Protein AF-A0A6L5FBN8-F1 (afdb_monomer_lite)

Foldseek 3Di:
DPDPWDKDKDKDKDDAPDPVDPDGRVRVVVVLLVVVLVVCVVVVVDDDDDDDSVRSDDPCVVVSSVVVPIDIDIDMDTDDD

Secondary structure (DSSP, 8-state):
------EEEEEEEE----TTSS--HHHHHHHHHHHHHHHHHHTT-S-SS---HHHHS-TTHHHHHHHTT-EEEEEEEE---

pLDDT: mean 85.49, std 9.69, range [45.5, 95.06]

Structure (mmCIF, N/CA/C/O backbone):
data_AF-A0A6L5FBN8-F1
#
_entry.id   AF-A0A6L5FBN8-F1
#
loop_
_atom_site.group_PDB
_atom_site.id
_atom_site.type_symbol
_atom_site.label_atom_id
_atom_site.label_alt_id
_atom_site.label_comp_id
_atom_site.label_asym_id
_atom_site.label_entity_id
_atom_site.label_seq_id
_atom_site.pdbx_PDB_ins_code
_atom_site.Cartn_x
_atom_site.Cartn_y
_atom_site.Cartn_z
_atom_site.occupancy
_atom_site.B_iso_or_equiv
_atom_site.auth_seq_id
_atom_site.auth_comp_id
_atom_site.auth_asym_id
_atom_site.auth_atom_id
_atom_site.pdbx_PDB_model_num
ATOM 1 N N . MET A 1 1 ? -17.281 -9.891 25.128 1.00 45.50 1 MET A N 1
ATOM 2 C CA . MET A 1 1 ? -16.402 -9.199 26.095 1.00 45.50 1 MET A CA 1
ATOM 3 C C . MET A 1 1 ? -15.025 -9.122 25.447 1.00 45.50 1 MET A C 1
ATOM 5 O O . MET A 1 1 ? -14.458 -10.174 25.189 1.00 45.50 1 MET A O 1
ATOM 9 N N . ARG A 1 2 ? -14.550 -7.939 25.029 1.00 57.72 2 ARG A N 1
ATOM 10 C CA . ARG A 1 2 ? -13.171 -7.801 24.517 1.00 57.72 2 ARG A CA 1
ATOM 11 C C . ARG A 1 2 ? -12.234 -7.962 25.718 1.00 57.72 2 ARG A C 1
ATOM 13 O O . ARG A 1 2 ? -12.493 -7.323 26.738 1.00 57.72 2 ARG A O 1
ATOM 20 N N . SER A 1 3 ? -11.221 -8.830 25.639 1.00 63.22 3 SER A N 1
ATOM 21 C CA . SER A 1 3 ? -10.163 -8.853 26.654 1.00 63.22 3 SER A CA 1
ATOM 22 C C . SER A 1 3 ? -9.569 -7.446 26.684 1.00 63.22 3 SER A C 1
ATOM 24 O O . SER A 1 3 ? -9.250 -6.898 25.634 1.00 63.22 3 SER A O 1
ATOM 26 N N . GLY A 1 4 ? -9.495 -6.798 27.847 1.00 79.12 4 GLY A N 1
ATOM 27 C CA . GLY A 1 4 ? -8.961 -5.430 27.971 1.00 79.12 4 GLY A CA 1
ATOM 28 C C . GLY A 1 4 ? -7.458 -5.319 27.677 1.00 79.12 4 GLY A C 1
ATOM 29 O O . GLY A 1 4 ? -6.824 -4.349 28.073 1.00 79.12 4 GLY A O 1
ATOM 30 N N . GLU A 1 5 ? -6.884 -6.333 27.035 1.00 80.81 5 GLU A N 1
ATOM 31 C CA . GLU A 1 5 ? -5.477 -6.458 26.711 1.00 80.81 5 GL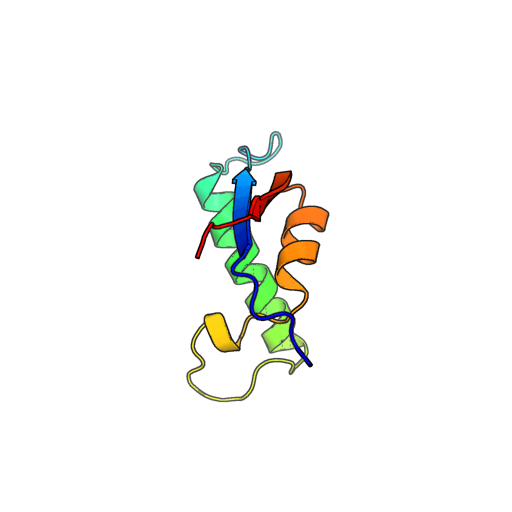U A CA 1
ATOM 32 C C . GLU A 1 5 ? -5.156 -5.570 25.509 1.00 80.81 5 GLU A C 1
ATOM 34 O O . GLU A 1 5 ? -5.727 -5.723 24.422 1.00 80.81 5 GLU A O 1
ATOM 39 N N . LYS A 1 6 ? -4.243 -4.619 25.712 1.00 86.00 6 LYS A N 1
ATOM 40 C CA . LYS A 1 6 ? -3.736 -3.776 24.635 1.00 86.00 6 LYS A CA 1
ATOM 41 C C . LYS A 1 6 ? -2.836 -4.627 23.739 1.00 86.00 6 LYS A C 1
ATOM 43 O O . LYS A 1 6 ? -1.933 -5.315 24.209 1.00 86.00 6 LYS A O 1
ATOM 48 N N . LYS A 1 7 ? -3.068 -4.552 22.432 1.00 88.31 7 LYS A N 1
ATOM 49 C CA . LYS A 1 7 ? -2.225 -5.184 21.414 1.00 88.31 7 LYS A CA 1
ATOM 50 C C . LYS A 1 7 ? -1.764 -4.131 20.426 1.00 88.31 7 LYS A C 1
ATOM 52 O O . LYS A 1 7 ? -2.506 -3.193 20.129 1.00 88.31 7 LYS A O 1
ATOM 57 N N . LYS A 1 8 ? -0.560 -4.311 19.905 1.00 91.31 8 LYS A N 1
ATOM 58 C CA . LYS A 1 8 ? -0.008 -3.530 18.806 1.00 91.31 8 LYS A CA 1
ATOM 59 C C . LYS A 1 8 ? 0.085 -4.434 17.586 1.00 91.31 8 LYS A C 1
ATOM 61 O O . LYS A 1 8 ? 0.639 -5.525 17.669 1.00 91.31 8 LYS A O 1
ATOM 66 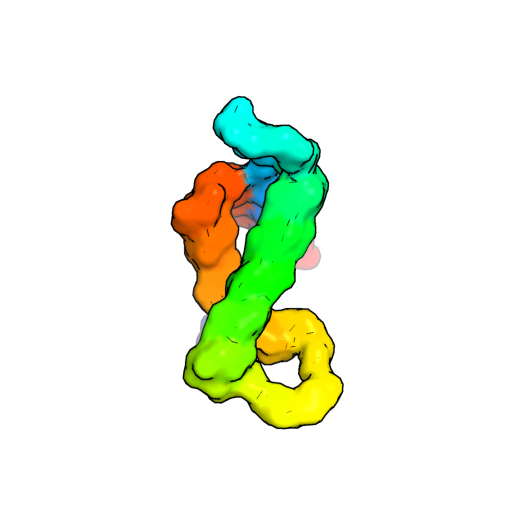N N . LEU A 1 9 ? -0.480 -3.967 16.479 1.00 92.88 9 LEU A N 1
ATOM 67 C CA . LEU A 1 9 ? -0.288 -4.533 15.151 1.00 92.88 9 LEU A CA 1
ATOM 68 C C . LEU A 1 9 ? 0.619 -3.582 14.375 1.00 92.88 9 LEU A C 1
ATOM 70 O O . LEU A 1 9 ? 0.305 -2.394 14.275 1.00 92.88 9 LEU A O 1
ATOM 74 N N . THR A 1 10 ? 1.705 -4.104 13.819 1.00 94.56 10 THR A N 1
ATOM 75 C CA . THR A 1 10 ? 2.517 -3.404 12.821 1.00 94.56 10 THR A CA 1
ATOM 76 C C . THR A 1 10 ? 2.292 -4.068 11.468 1.00 94.56 10 THR A C 1
ATOM 78 O O . THR A 1 10 ? 2.307 -5.297 11.366 1.00 94.56 10 THR A O 1
ATOM 81 N N . LEU A 1 11 ? 2.055 -3.246 10.446 1.00 92.94 11 LEU A N 1
ATOM 82 C CA . LEU A 1 11 ? 1.921 -3.672 9.058 1.00 92.94 11 LEU A CA 1
ATOM 83 C C . LEU A 1 11 ? 3.049 -3.039 8.249 1.00 92.94 11 LEU A C 1
ATOM 85 O O . LEU A 1 11 ? 3.030 -1.826 8.031 1.00 92.94 11 LEU A O 1
ATOM 89 N N . ASP A 1 12 ? 3.990 -3.855 7.785 1.00 94.44 12 ASP A N 1
ATOM 90 C CA . ASP A 1 12 ? 4.986 -3.422 6.808 1.00 94.44 12 ASP A CA 1
ATOM 91 C C . ASP A 1 12 ? 4.468 -3.757 5.409 1.00 94.44 12 ASP A C 1
ATOM 93 O O . ASP A 1 12 ? 4.181 -4.915 5.102 1.00 94.44 12 ASP A O 1
ATOM 97 N N . VAL A 1 13 ? 4.307 -2.732 4.571 1.00 91.31 13 VAL A N 1
ATOM 98 C CA . VAL A 1 13 ? 3.807 -2.863 3.197 1.00 91.31 13 VAL A CA 1
ATOM 99 C C . VAL A 1 13 ? 4.919 -2.465 2.240 1.00 91.31 13 VAL A C 1
ATOM 101 O O . VAL A 1 13 ? 5.294 -1.293 2.162 1.00 91.31 13 VAL A O 1
ATOM 104 N N . ILE A 1 14 ? 5.447 -3.445 1.518 1.00 92.44 14 ILE A N 1
ATOM 105 C CA . ILE A 1 14 ? 6.653 -3.316 0.703 1.00 92.44 14 ILE A CA 1
ATOM 106 C C . ILE A 1 14 ? 6.298 -3.608 -0.755 1.00 92.44 14 ILE A C 1
ATOM 108 O O . ILE A 1 14 ? 5.544 -4.528 -1.070 1.00 92.44 14 ILE A O 1
ATOM 112 N N . THR A 1 15 ? 6.835 -2.798 -1.665 1.00 90.69 15 THR A N 1
ATOM 113 C CA . THR A 1 15 ? 6.704 -3.012 -3.107 1.00 90.69 15 THR A CA 1
ATOM 114 C C . THR A 1 15 ? 7.969 -2.585 -3.823 1.00 90.69 15 THR A C 1
ATOM 116 O O . THR A 1 15 ? 8.673 -1.668 -3.395 1.00 90.69 15 THR A O 1
ATOM 119 N N . TRP A 1 16 ? 8.203 -3.209 -4.970 1.00 92.50 16 TRP A N 1
ATOM 120 C CA . TRP A 1 16 ? 9.299 -2.889 -5.872 1.00 92.50 16 TRP A CA 1
ATOM 121 C C . TRP A 1 16 ? 8.768 -2.287 -7.171 1.00 92.50 16 TRP A C 1
ATOM 123 O O . TRP A 1 16 ? 7.571 -2.398 -7.461 1.00 92.50 16 TRP A O 1
ATOM 133 N N . PRO A 1 17 ? 9.628 -1.605 -7.946 1.00 92.56 17 PRO A N 1
ATOM 134 C CA . PRO A 1 17 ? 9.294 -1.244 -9.312 1.00 92.56 17 PRO A CA 1
ATOM 135 C C . PRO A 1 17 ? 8.916 -2.505 -10.110 1.00 92.56 17 PRO A C 1
ATOM 137 O O . PRO A 1 17 ? 9.617 -3.510 -9.997 1.00 92.56 17 PRO A O 1
ATOM 140 N N . PRO A 1 18 ? 7.830 -2.481 -10.899 1.00 89.31 18 PRO A N 1
ATOM 141 C CA . PRO A 1 18 ? 7.522 -3.570 -11.823 1.00 89.31 18 PRO A CA 1
ATOM 142 C C . PRO A 1 18 ? 8.652 -3.742 -12.850 1.00 89.31 18 PRO A C 1
ATOM 144 O O . PRO A 1 18 ? 9.113 -2.757 -13.418 1.00 89.31 18 PRO A O 1
ATOM 147 N N . GLU A 1 19 ? 9.067 -4.982 -13.116 1.00 90.62 19 GLU A N 1
ATOM 148 C CA . GLU A 1 19 ? 10.209 -5.270 -14.004 1.00 90.62 19 GLU A CA 1
ATOM 149 C C . GLU A 1 19 ? 9.942 -4.884 -15.470 1.00 90.62 19 GLU A C 1
ATOM 151 O O . GLU A 1 19 ? 10.828 -4.368 -16.150 1.00 90.62 19 GLU A O 1
ATOM 156 N N . ASP A 1 20 ? 8.704 -5.062 -15.937 1.00 92.94 20 ASP A N 1
ATOM 157 C CA . ASP A 1 20 ? 8.332 -4.895 -17.351 1.00 92.94 20 ASP A CA 1
ATOM 158 C C . ASP A 1 20 ? 7.762 -3.512 -17.695 1.00 92.94 20 ASP A C 1
ATOM 160 O O . ASP A 1 20 ? 7.338 -3.265 -18.828 1.00 92.94 20 ASP A O 1
ATOM 164 N N . LEU A 1 21 ? 7.682 -2.605 -16.721 1.00 88.12 21 LEU A N 1
ATOM 165 C CA . LEU A 1 21 ? 7.045 -1.305 -16.904 1.00 88.12 21 LEU A CA 1
ATOM 166 C C . LEU A 1 21 ? 7.984 -0.178 -16.473 1.00 88.12 21 LEU A C 1
ATOM 168 O O . LEU A 1 21 ? 8.687 -0.305 -15.475 1.00 88.12 21 LEU A O 1
ATOM 172 N N . PRO A 1 22 ? 7.952 0.982 -17.152 1.00 94.31 22 PRO A N 1
ATOM 173 C CA . PRO A 1 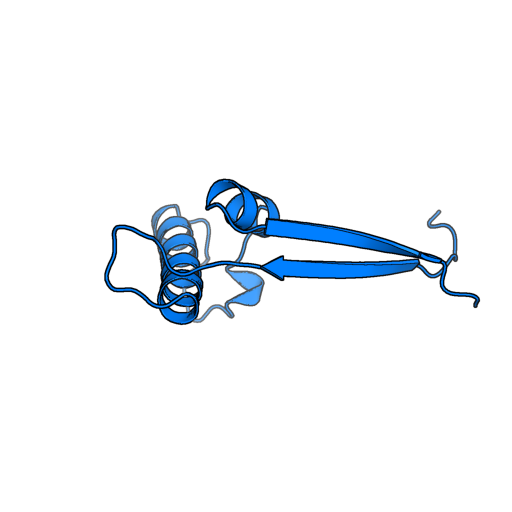22 ? 8.818 2.114 -16.833 1.00 94.31 22 PRO A CA 1
ATOM 174 C C . PRO A 1 22 ? 8.289 2.916 -15.630 1.00 94.31 22 PRO A C 1
ATOM 176 O O . PRO A 1 22 ? 8.282 4.148 -15.648 1.00 94.31 22 PRO A O 1
ATOM 179 N N . PHE A 1 23 ? 7.799 2.233 -14.595 1.00 92.94 23 PHE A N 1
ATOM 180 C CA . PHE A 1 23 ? 7.258 2.853 -13.393 1.00 92.94 23 PHE A CA 1
ATOM 181 C C . PHE A 1 23 ? 8.179 2.614 -12.207 1.00 92.94 23 PHE A C 1
ATOM 183 O O . PHE A 1 23 ? 8.643 1.507 -11.958 1.00 92.94 23 PHE A O 1
ATOM 190 N N . THR A 1 24 ? 8.389 3.658 -11.417 1.00 95.06 24 THR A N 1
ATOM 191 C CA . THR A 1 24 ? 8.974 3.523 -10.082 1.00 95.06 24 THR A CA 1
ATOM 192 C C . THR A 1 24 ? 8.013 2.784 -9.146 1.00 95.06 24 THR A C 1
ATOM 194 O O . THR A 1 24 ? 6.801 2.756 -9.377 1.00 95.06 24 THR A O 1
ATOM 197 N N . ALA A 1 25 ? 8.535 2.258 -8.035 1.00 92.69 25 ALA A N 1
ATOM 198 C CA . ALA A 1 25 ? 7.723 1.664 -6.970 1.00 92.69 25 ALA A CA 1
ATOM 199 C C . ALA A 1 25 ? 6.602 2.615 -6.504 1.00 92.69 25 ALA A C 1
ATOM 201 O O . ALA A 1 25 ? 5.447 2.211 -6.395 1.00 92.69 25 ALA A O 1
ATOM 202 N N . THR A 1 26 ? 6.912 3.902 -6.313 1.00 94.00 26 THR A N 1
ATOM 203 C CA . THR A 1 26 ? 5.933 4.922 -5.902 1.00 94.00 26 THR A CA 1
ATOM 204 C C . THR A 1 26 ? 4.843 5.143 -6.949 1.00 94.00 26 THR A C 1
ATOM 206 O O . THR A 1 26 ? 3.665 5.243 -6.601 1.00 94.00 26 THR A O 1
ATOM 209 N N . GLN A 1 27 ? 5.207 5.214 -8.233 1.00 93.25 27 GLN A N 1
ATOM 210 C CA . GLN A 1 27 ? 4.235 5.385 -9.319 1.00 93.25 27 GLN A CA 1
ATOM 211 C C . GLN A 1 27 ? 3.313 4.175 -9.433 1.00 93.25 27 GLN A C 1
ATOM 213 O O . GLN A 1 27 ? 2.102 4.344 -9.555 1.00 93.25 27 GLN A O 1
ATOM 218 N N . ALA A 1 28 ? 3.869 2.966 -9.332 1.00 88.50 28 ALA A N 1
ATOM 219 C CA . ALA A 1 28 ? 3.072 1.751 -9.301 1.00 88.50 28 ALA A CA 1
ATOM 220 C C . ALA A 1 28 ? 2.123 1.768 -8.093 1.00 88.50 28 ALA A C 1
ATOM 222 O O . ALA A 1 28 ? 0.919 1.609 -8.266 1.00 88.50 28 ALA A O 1
ATOM 223 N N . ALA A 1 29 ? 2.622 2.046 -6.886 1.00 88.25 29 ALA A N 1
ATOM 224 C CA . ALA A 1 29 ? 1.806 2.032 -5.674 1.00 88.25 29 ALA A CA 1
ATOM 225 C C . ALA A 1 29 ? 0.650 3.036 -5.695 1.00 88.25 29 ALA A C 1
ATOM 227 O O . ALA A 1 29 ? -0.498 2.684 -5.413 1.00 88.25 29 ALA A O 1
ATOM 228 N N . THR A 1 30 ? 0.939 4.280 -6.065 1.00 88.69 30 THR A N 1
ATOM 229 C CA . THR A 1 30 ? -0.077 5.339 -6.129 1.00 88.69 30 THR A CA 1
ATOM 230 C C . THR A 1 30 ? -1.060 5.115 -7.279 1.00 88.69 30 THR A C 1
ATOM 232 O O . THR A 1 30 ? -2.268 5.263 -7.087 1.00 88.69 30 THR A O 1
ATOM 235 N N . GLY A 1 31 ? -0.574 4.683 -8.447 1.00 89.00 31 GLY A N 1
ATOM 236 C CA . GLY A 1 31 ? -1.410 4.347 -9.599 1.00 89.00 31 GLY A CA 1
ATOM 237 C C . GLY A 1 31 ? -2.352 3.175 -9.326 1.00 89.00 31 GLY A C 1
ATOM 238 O O . GLY A 1 31 ? -3.540 3.264 -9.635 1.00 89.00 31 GLY A O 1
ATOM 239 N N . TRP A 1 32 ? -1.863 2.108 -8.685 1.00 85.81 32 TRP A N 1
ATOM 240 C CA . TRP A 1 32 ? -2.698 0.968 -8.289 1.00 85.81 32 TRP A CA 1
ATOM 241 C C . TRP A 1 32 ? -3.774 1.369 -7.295 1.00 85.81 32 TRP A C 1
ATOM 243 O O . TRP A 1 32 ? -4.931 0.993 -7.468 1.00 85.81 32 TRP A O 1
ATOM 253 N N . HIS A 1 33 ? -3.420 2.174 -6.295 1.00 85.31 33 HIS A N 1
ATOM 254 C CA . HIS A 1 33 ? -4.396 2.683 -5.343 1.00 85.31 33 HIS A CA 1
ATOM 255 C C . HIS A 1 33 ? -5.534 3.446 -6.043 1.00 85.31 33 HIS A C 1
ATOM 257 O O . HIS A 1 33 ? -6.705 3.161 -5.788 1.00 85.31 33 HIS A O 1
ATOM 263 N N . ALA A 1 34 ? -5.201 4.349 -6.972 1.00 88.88 34 ALA A N 1
ATOM 264 C CA . ALA A 1 34 ? -6.194 5.084 -7.750 1.00 88.88 34 ALA A CA 1
ATOM 265 C C . ALA A 1 34 ? -7.052 4.153 -8.627 1.00 88.88 34 ALA A C 1
ATOM 267 O O . ALA A 1 34 ? -8.276 4.285 -8.652 1.00 88.88 34 ALA A O 1
ATOM 268 N N . ALA A 1 35 ? -6.437 3.176 -9.299 1.00 88.00 35 ALA A N 1
ATOM 269 C CA . ALA A 1 35 ? -7.144 2.220 -10.150 1.00 88.00 35 ALA A CA 1
ATOM 270 C C . ALA A 1 35 ? -8.181 1.390 -9.370 1.00 88.00 35 ALA A C 1
ATOM 272 O O . ALA A 1 35 ? -9.309 1.229 -9.841 1.00 88.00 35 ALA A O 1
ATOM 273 N N . THR A 1 36 ? -7.846 0.927 -8.161 1.00 85.50 36 THR A N 1
ATOM 274 C CA . THR A 1 36 ? -8.779 0.186 -7.294 1.00 85.50 36 THR A CA 1
ATOM 275 C C . THR A 1 36 ? -9.991 1.035 -6.906 1.00 85.50 36 THR A C 1
ATOM 277 O O . THR A 1 36 ? -11.125 0.554 -6.943 1.00 85.50 36 THR A O 1
ATOM 280 N N . ILE A 1 37 ? -9.784 2.313 -6.576 1.00 87.69 37 ILE A N 1
ATOM 281 C CA . ILE A 1 37 ? -10.894 3.228 -6.272 1.00 87.69 37 ILE A CA 1
ATOM 282 C C . ILE A 1 37 ? -11.762 3.464 -7.509 1.00 87.69 37 ILE A C 1
ATOM 284 O O . ILE A 1 37 ? -12.986 3.394 -7.410 1.00 87.69 37 ILE A O 1
ATOM 288 N N . CYS A 1 38 ? -11.157 3.660 -8.682 1.00 90.38 38 CYS A N 1
ATOM 289 C CA . CYS A 1 38 ? -11.892 3.783 -9.942 1.00 90.38 38 CYS A CA 1
ATOM 290 C C . CYS A 1 38 ? -12.748 2.545 -10.237 1.00 90.38 38 CYS A C 1
ATOM 292 O O . CYS A 1 38 ? -13.899 2.681 -10.650 1.00 90.38 38 CYS A O 1
ATOM 294 N N . GLN A 1 39 ? -12.228 1.341 -9.988 1.00 88.44 39 GLN A N 1
ATOM 295 C CA . GLN A 1 39 ? -12.997 0.108 -10.144 1.00 88.44 39 GLN A CA 1
ATOM 296 C C . GLN A 1 39 ? -14.196 0.064 -9.185 1.00 88.44 39 GLN A C 1
ATOM 298 O O . GLN A 1 39 ? -15.300 -0.284 -9.602 1.00 88.44 39 GLN A O 1
ATOM 303 N N . ARG A 1 40 ? -14.008 0.456 -7.919 1.00 89.31 40 ARG A N 1
ATOM 304 C CA . ARG A 1 40 ? -15.093 0.510 -6.923 1.00 89.31 40 ARG A CA 1
ATOM 305 C C . ARG A 1 40 ? -16.151 1.559 -7.274 1.00 89.31 40 ARG A C 1
ATOM 307 O O . ARG A 1 40 ? -17.340 1.276 -7.149 1.00 89.31 40 ARG A O 1
ATOM 314 N N . LEU A 1 41 ? -15.735 2.726 -7.768 1.00 90.94 41 LEU A N 1
ATOM 315 C CA . LEU A 1 41 ? -16.634 3.749 -8.312 1.00 90.94 41 LEU A CA 1
ATOM 316 C C . LEU A 1 41 ? -17.463 3.190 -9.473 1.00 90.94 41 LEU A C 1
ATOM 318 O O . LEU A 1 41 ? -18.686 3.304 -9.465 1.00 90.94 41 LEU A O 1
ATOM 322 N N . ALA A 1 42 ? -16.815 2.528 -10.435 1.00 92.06 42 ALA A N 1
ATOM 323 C CA . ALA A 1 42 ? -17.491 1.920 -11.580 1.00 92.06 42 ALA A CA 1
ATOM 324 C C . ALA A 1 42 ? -18.473 0.806 -11.170 1.00 92.06 42 ALA A C 1
ATOM 326 O O . ALA A 1 42 ? -19.513 0.641 -11.802 1.00 92.06 42 ALA A O 1
ATOM 327 N N . ALA A 1 43 ? -18.172 0.072 -10.095 1.00 91.12 43 ALA A N 1
ATOM 328 C CA . ALA A 1 43 ? -19.046 -0.952 -9.528 1.00 91.12 43 ALA A CA 1
ATOM 329 C C . ALA A 1 43 ? -20.197 -0.389 -8.666 1.00 91.12 43 ALA A C 1
ATOM 331 O O . ALA A 1 43 ? -20.995 -1.164 -8.143 1.00 91.12 43 ALA A O 1
ATOM 332 N N . GLY A 1 44 ? -20.282 0.934 -8.475 1.00 91.38 44 GLY A N 1
ATOM 333 C CA . GLY A 1 44 ? -21.279 1.565 -7.602 1.00 91.38 44 GLY A CA 1
ATOM 334 C C . GLY A 1 44 ? -21.043 1.320 -6.107 1.00 91.38 44 GLY A C 1
ATOM 335 O O . GLY A 1 44 ? -21.934 1.557 -5.297 1.00 91.38 44 GLY A O 1
ATOM 336 N N . ALA A 1 45 ? -19.849 0.852 -5.729 1.00 90.00 45 ALA A N 1
ATOM 337 C CA . ALA A 1 45 ? -19.475 0.572 -4.342 1.00 90.00 45 ALA A CA 1
ATOM 338 C C . ALA A 1 45 ? -19.053 1.831 -3.561 1.00 90.00 45 ALA A C 1
ATOM 340 O O . ALA A 1 45 ? -18.788 1.755 -2.362 1.00 90.00 45 ALA A O 1
ATOM 341 N N . VAL A 1 46 ? -18.971 2.982 -4.233 1.00 90.81 46 VAL A N 1
ATOM 342 C CA . VAL A 1 46 ? -18.683 4.293 -3.641 1.00 90.81 46 VAL A CA 1
ATOM 343 C C . VAL A 1 46 ? -19.869 5.212 -3.928 1.00 90.81 46 VAL A C 1
ATOM 345 O O . VAL A 1 46 ? -20.331 5.295 -5.066 1.00 90.81 46 VAL A O 1
ATOM 348 N N . GLY A 1 47 ? -20.385 5.869 -2.886 1.00 88.19 47 GLY A N 1
ATOM 349 C CA . GLY A 1 47 ? -21.542 6.759 -2.992 1.00 88.19 47 GLY A CA 1
A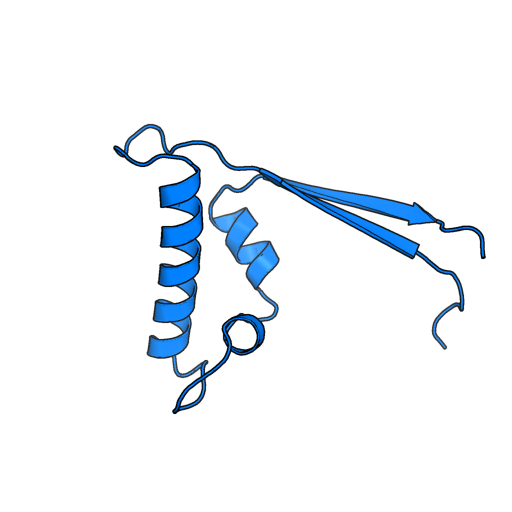TOM 350 C C . GLY A 1 47 ? -21.274 8.014 -3.839 1.00 88.19 47 GLY A C 1
ATOM 351 O O . GLY A 1 47 ? -20.120 8.356 -4.096 1.00 88.19 47 GLY A O 1
ATOM 352 N N . PRO A 1 48 ? -22.331 8.720 -4.279 1.00 89.50 48 PRO A N 1
ATOM 353 C CA . PRO A 1 48 ? -22.190 9.946 -5.058 1.00 89.50 48 PRO A CA 1
ATOM 354 C C . PRO A 1 48 ? -21.638 11.107 -4.216 1.00 89.50 48 PRO A C 1
ATOM 356 O O . PRO A 1 48 ? -21.863 11.179 -3.009 1.00 89.50 48 PRO A O 1
ATOM 359 N N . GLY A 1 49 ? -21.003 12.073 -4.885 1.00 90.94 49 GLY A N 1
ATOM 360 C CA . GLY A 1 49 ? -20.467 13.286 -4.261 1.00 90.94 49 GLY A CA 1
ATOM 361 C C . GLY A 1 49 ? -18.969 13.207 -3.968 1.00 90.94 49 GLY A C 1
ATOM 362 O O . GLY A 1 49 ? -18.257 12.371 -4.521 1.00 90.94 49 GLY A O 1
ATOM 363 N N . VAL A 1 50 ? -18.482 14.124 -3.130 1.00 92.12 50 VAL A N 1
ATOM 364 C CA . VAL A 1 50 ? -17.088 14.119 -2.666 1.00 92.12 50 VAL A CA 1
ATOM 365 C C . VAL A 1 50 ? -16.976 13.120 -1.521 1.00 92.12 50 VAL A C 1
ATOM 367 O O . VAL A 1 50 ? -17.627 13.287 -0.491 1.00 92.12 50 VAL A O 1
ATOM 370 N N . VAL A 1 51 ? -16.170 12.080 -1.719 1.00 90.38 51 VAL A N 1
ATOM 371 C CA . VAL A 1 51 ? -15.948 11.013 -0.740 1.00 90.38 51 VAL A CA 1
ATOM 372 C C . VAL A 1 51 ? -14.463 10.959 -0.413 1.00 90.38 51 VAL A C 1
ATOM 374 O O . VAL A 1 51 ? -13.635 10.843 -1.314 1.00 90.38 51 VAL A O 1
ATOM 377 N N . GLU A 1 52 ? -14.142 11.028 0.877 1.00 88.06 52 GLU A N 1
ATOM 378 C CA . GLU A 1 52 ? -12.777 10.828 1.367 1.00 88.06 52 GLU A CA 1
ATOM 379 C C . GLU A 1 52 ? -12.283 9.424 1.021 1.00 88.06 52 GLU A C 1
ATOM 381 O O . GLU A 1 52 ? -13.037 8.444 1.076 1.00 88.06 52 GLU A O 1
ATOM 386 N N . VAL A 1 53 ? -11.007 9.306 0.672 1.00 82.69 53 VAL A N 1
ATOM 387 C CA . VAL A 1 53 ? -10.463 8.052 0.148 1.00 82.69 53 VAL A CA 1
ATOM 388 C C . VAL A 1 53 ? -10.538 6.919 1.172 1.00 82.69 53 VAL A C 1
ATOM 390 O O . VAL A 1 53 ? -10.784 5.777 0.795 1.00 82.69 53 VAL A O 1
ATOM 393 N N . GLU A 1 54 ? -10.427 7.234 2.463 1.00 81.75 54 GLU A N 1
ATOM 394 C CA . GLU A 1 54 ? -10.562 6.318 3.601 1.00 81.75 54 GLU A CA 1
ATOM 395 C C . GLU A 1 54 ? -11.962 5.704 3.703 1.00 81.75 54 GLU A C 1
ATOM 397 O O . GLU A 1 54 ? -12.108 4.598 4.216 1.00 81.75 54 GLU A O 1
ATOM 402 N N . ASN A 1 55 ? -12.976 6.396 3.180 1.00 83.50 55 ASN A N 1
ATOM 403 C CA . ASN A 1 55 ? -14.353 5.908 3.116 1.00 83.50 55 ASN A CA 1
ATOM 404 C C . ASN A 1 55 ? -14.664 5.239 1.769 1.00 83.50 55 ASN A C 1
ATOM 406 O O . ASN A 1 55 ? -15.605 4.454 1.664 1.00 83.50 55 ASN A O 1
ATOM 410 N N . ALA A 1 56 ? -13.892 5.558 0.725 1.00 83.69 56 ALA A N 1
ATOM 411 C CA . ALA A 1 56 ? -14.012 4.931 -0.587 1.00 83.69 56 ALA A CA 1
ATOM 412 C C . ALA A 1 56 ? -13.305 3.564 -0.651 1.00 83.69 56 ALA A C 1
ATOM 414 O O . ALA A 1 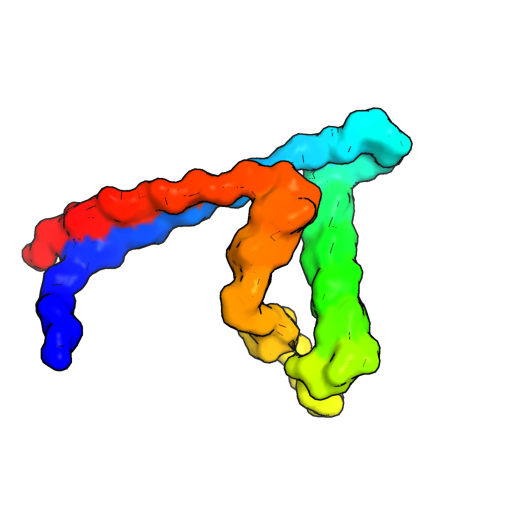56 ? -13.698 2.700 -1.445 1.00 83.69 56 ALA A O 1
ATOM 415 N N . VAL A 1 57 ? -12.274 3.348 0.175 1.00 75.19 57 VAL A N 1
ATOM 416 C CA . VAL A 1 57 ? -11.615 2.043 0.327 1.00 75.19 57 VAL A CA 1
ATOM 417 C C . VAL A 1 57 ? -12.550 1.046 1.019 1.00 75.19 57 VAL A C 1
ATOM 419 O O . VAL A 1 57 ? -13.187 1.359 2.018 1.00 75.19 57 VAL A O 1
ATOM 422 N N . GLY A 1 58 ? -12.652 -0.164 0.469 1.00 71.94 58 GLY A N 1
ATOM 423 C CA . GLY A 1 58 ? -13.376 -1.270 1.100 1.00 71.94 58 GLY A CA 1
ATOM 424 C C . GLY A 1 58 ? -12.523 -2.020 2.123 1.00 71.94 58 GLY A C 1
ATOM 425 O O . GLY A 1 58 ? -11.300 -1.856 2.173 1.00 71.94 58 GLY A O 1
ATOM 426 N N . GLU A 1 59 ? -13.169 -2.885 2.907 1.00 71.69 59 GLU A N 1
ATOM 427 C CA . GLU A 1 59 ? -12.508 -3.765 3.884 1.00 71.69 59 GLU A CA 1
ATOM 428 C C . GLU A 1 59 ? -11.479 -4.696 3.218 1.00 71.69 59 GLU A C 1
ATOM 430 O O . GLU A 1 59 ? -10.495 -5.101 3.836 1.00 71.69 59 GLU A O 1
ATOM 435 N N . GLU A 1 60 ? -11.645 -4.985 1.926 1.00 69.50 60 GLU A N 1
ATOM 436 C CA . GLU A 1 60 ? -10.766 -5.872 1.167 1.00 69.50 60 GLU A CA 1
ATOM 437 C C . GLU A 1 60 ? -9.402 -5.268 0.771 1.00 69.50 60 GLU A C 1
ATOM 439 O O . GLU A 1 60 ? -8.598 -5.950 0.134 1.00 69.50 60 GLU A O 1
ATOM 444 N N . ARG A 1 61 ? -9.087 -4.020 1.156 1.00 74.00 61 ARG A N 1
ATOM 445 C CA . ARG A 1 61 ? -7.870 -3.302 0.712 1.00 74.00 61 ARG A CA 1
ATOM 446 C C . ARG A 1 61 ? -6.564 -4.059 0.984 1.00 74.00 61 ARG A C 1
ATOM 448 O O . ARG A 1 61 ? -5.673 -4.054 0.139 1.00 74.00 61 ARG A O 1
ATOM 455 N N . LEU A 1 62 ? -6.439 -4.698 2.147 1.00 77.75 62 LEU A N 1
ATOM 456 C CA . LEU A 1 62 ? -5.234 -5.455 2.515 1.00 77.75 62 LEU A CA 1
ATOM 457 C C . LEU A 1 62 ? -5.032 -6.677 1.612 1.00 77.75 62 LEU A C 1
ATOM 459 O O . LEU A 1 62 ? -3.914 -6.940 1.175 1.00 77.75 62 LEU A O 1
ATOM 463 N N . ASN A 1 63 ? -6.117 -7.372 1.272 1.00 81.69 63 ASN A N 1
ATOM 464 C CA . ASN A 1 63 ? -6.066 -8.483 0.326 1.00 81.69 63 ASN A CA 1
ATOM 465 C C . ASN A 1 63 ? -5.793 -7.980 -1.094 1.00 81.69 63 ASN A C 1
ATOM 467 O O . ASN A 1 63 ? -4.957 -8.554 -1.775 1.00 81.69 63 ASN A O 1
ATOM 471 N N . ALA A 1 64 ? -6.370 -6.845 -1.493 1.00 79.44 64 ALA A N 1
ATOM 472 C CA . ALA A 1 64 ? -6.085 -6.240 -2.792 1.00 79.44 64 ALA A CA 1
ATOM 473 C C . ALA A 1 64 ? -4.600 -5.862 -2.963 1.00 79.44 64 ALA A C 1
ATOM 475 O O . ALA A 1 64 ? -4.050 -6.023 -4.050 1.00 79.44 64 ALA A O 1
ATOM 476 N N . PHE A 1 65 ? -3.924 -5.392 -1.906 1.00 81.88 65 PHE A N 1
ATOM 477 C CA . PHE A 1 65 ? -2.473 -5.173 -1.945 1.00 81.88 65 PHE A CA 1
ATOM 478 C C . PHE A 1 65 ? -1.705 -6.486 -2.136 1.00 81.88 65 PHE A C 1
ATOM 480 O O . PHE A 1 65 ? -0.831 -6.557 -3.001 1.00 81.88 65 PHE A O 1
ATOM 487 N N . ARG A 1 66 ? -2.068 -7.539 -1.394 1.00 86.38 66 ARG A N 1
ATOM 488 C CA . ARG A 1 66 ? -1.457 -8.871 -1.538 1.00 86.38 66 ARG A CA 1
ATOM 489 C C . ARG A 1 66 ? -1.645 -9.441 -2.941 1.00 86.38 66 ARG A C 1
ATOM 491 O O . ARG A 1 66 ? -0.666 -9.823 -3.573 1.00 86.38 66 ARG A O 1
ATOM 498 N N . ASP A 1 67 ? -2.871 -9.417 -3.458 1.00 83.06 67 ASP A N 1
ATOM 499 C CA . ASP A 1 67 ? -3.214 -9.899 -4.802 1.00 83.06 67 ASP A CA 1
ATOM 500 C C . ASP A 1 67 ? -2.438 -9.151 -5.891 1.00 83.06 67 ASP A C 1
ATOM 502 O O . ASP A 1 67 ? -2.157 -9.687 -6.964 1.00 83.06 67 ASP A O 1
ATOM 506 N N . ARG A 1 68 ? -2.062 -7.898 -5.614 1.00 79.75 68 ARG A N 1
ATOM 507 C CA . ARG A 1 68 ? -1.299 -7.063 -6.538 1.00 79.75 68 ARG A CA 1
ATOM 508 C C . ARG A 1 68 ? 0.212 -7.281 -6.461 1.00 79.75 68 ARG A C 1
ATOM 510 O O . ARG A 1 68 ? 0.918 -6.712 -7.297 1.00 79.75 68 ARG A O 1
ATOM 517 N N . GLY A 1 69 ? 0.680 -8.119 -5.537 1.00 82.75 69 GLY A N 1
ATOM 518 C CA . GLY A 1 69 ? 2.086 -8.479 -5.368 1.00 82.75 69 GLY A CA 1
ATOM 519 C C . GLY A 1 69 ? 2.841 -7.608 -4.366 1.00 82.75 69 GLY A C 1
ATOM 520 O O . GLY A 1 69 ? 4.068 -7.642 -4.355 1.00 82.75 69 GLY A O 1
ATOM 521 N N . PHE A 1 70 ? 2.141 -6.824 -3.540 1.00 89.50 70 PHE A N 1
ATOM 522 C CA . PHE A 1 70 ? 2.779 -6.162 -2.404 1.00 89.50 70 PHE A CA 1
ATOM 523 C C . PHE A 1 70 ? 3.098 -7.209 -1.347 1.00 89.50 70 PHE A C 1
ATOM 525 O O . PHE A 1 70 ? 2.248 -8.034 -0.996 1.00 89.50 70 PHE A O 1
ATOM 532 N N . GLU A 1 71 ? 4.299 -7.133 -0.793 1.00 92.81 71 GLU A N 1
ATOM 533 C CA . GLU A 1 71 ? 4.621 -7.882 0.407 1.00 92.81 71 GLU A CA 1
ATOM 534 C C . GLU A 1 71 ? 3.990 -7.165 1.604 1.00 92.81 71 GLU A C 1
ATOM 536 O O . GLU A 1 71 ? 4.221 -5.977 1.830 1.00 92.81 71 GLU A O 1
ATOM 541 N N . VAL A 1 72 ? 3.142 -7.884 2.340 1.00 92.06 72 VAL A N 1
ATOM 542 C CA . VAL A 1 72 ? 2.474 -7.384 3.544 1.00 92.06 72 VAL A CA 1
ATOM 543 C C . VAL A 1 72 ? 2.871 -8.272 4.710 1.00 92.06 72 VAL A C 1
ATOM 545 O O . VAL A 1 72 ? 2.405 -9.411 4.807 1.00 92.06 72 VAL A O 1
ATOM 548 N N . ILE A 1 73 ? 3.697 -7.736 5.602 1.00 94.31 73 ILE A N 1
ATOM 549 C CA . ILE A 1 73 ? 4.156 -8.427 6.805 1.00 94.31 73 ILE A CA 1
ATOM 550 C C . ILE A 1 73 ? 3.323 -7.929 7.984 1.00 94.31 73 ILE A C 1
ATOM 552 O O . ILE A 1 73 ? 3.288 -6.734 8.275 1.00 94.31 73 ILE A O 1
ATOM 556 N N . GLU A 1 74 ? 2.644 -8.854 8.662 1.00 94.50 74 GLU A N 1
ATOM 557 C CA . GLU A 1 74 ? 1.888 -8.561 9.879 1.00 94.50 74 GLU A CA 1
ATOM 558 C C . GLU A 1 74 ? 2.673 -9.022 11.108 1.0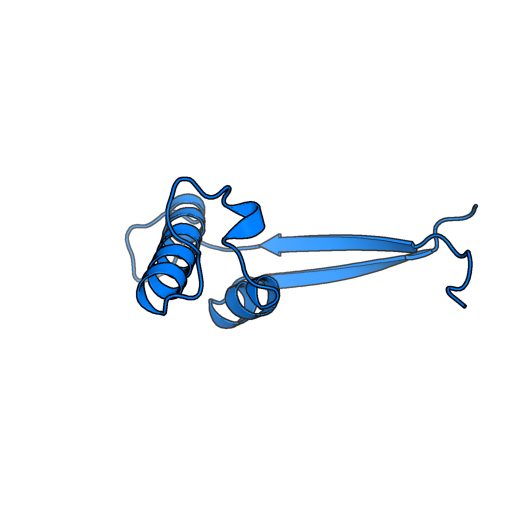0 94.50 74 GLU A C 1
ATOM 560 O O . GLU A 1 74 ? 3.054 -10.192 11.202 1.00 94.50 74 GLU A O 1
ATOM 565 N N . SER A 1 75 ? 2.881 -8.131 12.078 1.00 93.81 75 SER A N 1
ATOM 566 C CA . SER A 1 75 ? 3.475 -8.485 13.372 1.00 93.81 75 SER A CA 1
ATOM 567 C C . SER A 1 75 ? 2.623 -7.990 14.538 1.00 93.81 75 SER A C 1
ATOM 569 O O . SER A 1 75 ? 2.126 -6.863 14.541 1.00 93.81 75 SER A O 1
ATOM 571 N N . TRP A 1 76 ? 2.441 -8.859 15.535 1.00 91.38 76 TRP A N 1
ATOM 572 C CA . TRP A 1 76 ? 1.638 -8.594 16.726 1.00 91.38 76 TRP A CA 1
ATOM 573 C C . TRP A 1 76 ? 2.518 -8.577 17.972 1.00 91.38 76 TRP A C 1
ATOM 575 O O . TRP A 1 76 ? 3.218 -9.547 18.255 1.00 91.38 76 TRP A O 1
ATOM 585 N N . GLU A 1 77 ? 2.426 -7.504 18.748 1.00 88.06 77 GLU A N 1
ATOM 586 C CA . GLU A 1 77 ? 3.112 -7.343 20.030 1.00 88.06 77 GLU A CA 1
ATOM 587 C C . GLU A 1 77 ? 2.073 -7.125 21.141 1.00 88.06 77 GLU A C 1
ATOM 589 O O . GLU A 1 77 ? 1.119 -6.353 20.985 1.00 88.06 77 GLU A O 1
ATOM 594 N N . GLY A 1 78 ? 2.241 -7.813 22.273 1.00 75.81 78 GLY A N 1
ATOM 595 C CA . GLY A 1 78 ? 1.504 -7.493 23.495 1.00 75.81 78 GLY A CA 1
ATOM 596 C C . GLY A 1 78 ? 2.010 -6.165 24.050 1.00 75.81 78 GLY A C 1
ATOM 597 O O . GLY A 1 78 ? 3.218 -5.962 24.144 1.00 75.81 78 GLY A O 1
ATOM 598 N N . VAL A 1 79 ? 1.106 -5.248 24.388 1.00 68.56 79 VAL A N 1
ATOM 599 C CA . VAL A 1 79 ? 1.484 -3.968 24.995 1.00 68.56 79 VAL A CA 1
ATOM 600 C C . VAL A 1 79 ? 1.160 -4.069 26.479 1.00 68.56 79 VAL A C 1
ATOM 602 O O . VAL A 1 79 ? -0.016 -4.121 26.842 1.00 68.56 79 VAL A O 1
ATOM 605 N N . GLU A 1 80 ? 2.188 -4.138 27.332 1.00 61.53 80 GLU A N 1
ATOM 606 C CA . GLU A 1 80 ? 1.984 -4.081 28.784 1.00 61.53 80 GLU A CA 1
ATOM 607 C C . GLU A 1 80 ? 1.272 -2.771 29.158 1.00 61.53 80 GLU A C 1
ATOM 609 O O . GLU A 1 80 ? 1.530 -1.705 28.589 1.00 61.53 80 GLU A O 1
ATOM 614 N N . GLY A 1 81 ? 0.264 -2.916 30.022 1.00 56.88 81 GLY A N 1
ATOM 615 C CA . GLY A 1 81 ? -0.805 -1.947 30.254 1.00 56.88 81 GLY A CA 1
ATOM 616 C C . GLY A 1 81 ? -0.423 -0.767 31.116 1.00 56.88 81 GLY A C 1
ATOM 617 O O . GLY A 1 81 ? 0.249 -0.988 32.144 1.00 56.88 81 GLY A O 1
#

Radius of gyration: 16.44 Å; chains: 1; bounding box: 32×24×48 Å

Sequence (81 aa):
MRSGEKKKLTLDVITWPPEDLPFTATQAATGWHAATICQRLAAGAVGPGVVEVENAVGEERLNAFRDRGFEVIESWEGVEG